Protein AF-A0A7Y3FE51-F1 (afdb_monomer_lite)

Foldseek 3Di:
DDDDDPVPFPQAQDDVVLLVLLVVVQQLQQVLVVHGCVPDPVNQLVVLLSVCNVVRGDDLLNVLSSVLSSQLSVQLVVLVLVVDHRYDVSVVSSVVSNVVSCVVQPVPDDDDDGSNCSDDPVSCVVCVVSRD

Secondary structure (DSSP, 8-state):
-----TT---B----HHHHHHHHHHHHHHHHHTTS-TTT-STTHHHHHHHHHHHTTB-SHHHHHHHHHHHHHHHHHHHTTGGGSPTTHHHHHHHHHHHHHHHHHTTTTS--S--GGGGS-HHHHHH-GGGT-

Radius of gyration: 15.37 Å; chains: 1; bounding box: 36×28×46 Å

Structure (mmCIF, N/CA/C/O backbone):
data_AF-A0A7Y3FE51-F1
#
_entry.id   AF-A0A7Y3FE51-F1
#
loop_
_atom_site.group_PDB
_atom_site.id
_atom_site.type_symbol
_atom_site.label_atom_id
_atom_site.label_alt_id
_atom_site.label_comp_id
_atom_site.label_asym_id
_atom_site.label_entity_id
_atom_site.label_seq_id
_atom_site.pdbx_PDB_ins_code
_atom_site.Cartn_x
_atom_site.Cartn_y
_atom_site.Cartn_z
_atom_site.occupancy
_atom_site.B_iso_or_equiv
_atom_site.auth_seq_id
_atom_site.auth_comp_id
_atom_site.auth_asym_id
_atom_site.auth_atom_id
_atom_site.pdbx_PDB_model_num
ATOM 1 N N . MET A 1 1 ? -17.823 11.534 31.475 1.00 31.39 1 MET A N 1
ATOM 2 C CA . MET A 1 1 ? -18.572 10.262 31.534 1.00 31.39 1 MET A CA 1
ATOM 3 C C . MET A 1 1 ? -18.597 9.702 30.120 1.00 31.39 1 MET A C 1
ATOM 5 O O . MET A 1 1 ? -19.222 10.304 29.262 1.00 31.39 1 MET A O 1
ATOM 9 N N . LEU A 1 2 ? -17.791 8.675 29.840 1.00 28.84 2 LEU A N 1
ATOM 10 C CA . LEU A 1 2 ? -17.672 8.093 28.498 1.00 28.84 2 LEU A CA 1
ATOM 11 C C . LEU A 1 2 ? -18.760 7.030 28.337 1.00 28.84 2 LEU A C 1
ATOM 13 O O . LEU A 1 2 ? -18.732 6.015 29.031 1.00 28.84 2 LEU A O 1
ATOM 17 N N . VAL A 1 3 ? -19.726 7.282 27.459 1.00 32.31 3 VAL A N 1
ATOM 18 C CA . VAL A 1 3 ? -20.748 6.301 27.083 1.00 32.31 3 VAL A CA 1
ATOM 19 C C . VAL A 1 3 ? -20.142 5.422 25.991 1.00 32.31 3 VAL A C 1
ATOM 21 O O . VAL A 1 3 ? -19.833 5.910 24.907 1.00 32.31 3 VAL A O 1
ATOM 24 N N . ARG A 1 4 ? -19.900 4.144 26.304 1.00 34.12 4 ARG A N 1
ATOM 25 C CA . ARG A 1 4 ? -19.475 3.139 25.322 1.00 34.12 4 ARG A C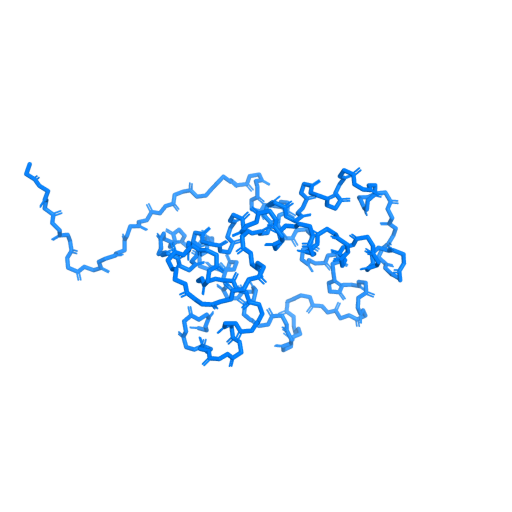A 1
ATOM 26 C C . ARG A 1 4 ? -20.691 2.693 24.514 1.00 34.12 4 ARG A C 1
ATOM 28 O O . ARG A 1 4 ? -21.637 2.153 25.080 1.00 34.12 4 ARG A O 1
ATOM 35 N N . ASP A 1 5 ? -20.638 2.923 23.210 1.00 40.69 5 ASP A N 1
ATOM 36 C CA . ASP A 1 5 ? -21.523 2.292 22.234 1.00 40.69 5 ASP A CA 1
ATOM 37 C C . ASP A 1 5 ? -21.186 0.784 22.154 1.00 40.69 5 ASP A C 1
ATOM 39 O O . ASP A 1 5 ? -20.006 0.438 22.036 1.00 40.69 5 ASP A O 1
ATOM 43 N N . PRO A 1 6 ? -22.171 -0.130 22.238 1.00 44.09 6 PRO A N 1
ATOM 44 C CA . PRO A 1 6 ? -21.947 -1.577 22.194 1.00 44.09 6 PRO A CA 1
ATOM 45 C C . PRO A 1 6 ? -21.470 -2.105 20.831 1.00 44.09 6 PRO A C 1
ATOM 47 O O . PRO A 1 6 ? -21.168 -3.292 20.722 1.00 44.09 6 PRO A O 1
ATOM 50 N N . THR A 1 7 ? -21.400 -1.269 19.791 1.00 49.88 7 THR A N 1
ATOM 51 C CA . THR A 1 7 ? -20.936 -1.691 18.463 1.00 49.88 7 THR A CA 1
ATOM 52 C C . THR A 1 7 ? -19.438 -1.516 18.224 1.00 49.88 7 THR A C 1
ATOM 54 O O . THR A 1 7 ? -18.949 -2.049 17.233 1.00 49.88 7 THR A O 1
ATOM 57 N N . ASP A 1 8 ? -18.699 -0.808 19.089 1.00 48.12 8 ASP A N 1
ATOM 58 C CA . ASP A 1 8 ? -17.249 -0.538 18.951 1.00 48.12 8 ASP A CA 1
ATOM 59 C C . ASP A 1 8 ? -16.831 0.008 17.559 1.00 48.12 8 ASP A C 1
ATOM 61 O O . ASP A 1 8 ? -15.661 -0.006 17.173 1.00 48.12 8 ASP A O 1
ATOM 65 N N . LYS A 1 9 ? -17.789 0.519 16.770 1.00 49.38 9 LYS A N 1
ATOM 66 C CA . LYS A 1 9 ? -17.545 1.105 15.449 1.00 49.38 9 LYS A CA 1
ATOM 67 C C . LYS A 1 9 ? -17.310 2.596 15.612 1.00 49.38 9 LYS A C 1
ATOM 69 O O . LYS A 1 9 ? -18.183 3.414 15.335 1.00 49.38 9 LYS A O 1
ATOM 74 N N . LEU A 1 10 ? -16.108 2.958 16.049 1.00 54.34 10 LEU A N 1
ATOM 75 C CA . LEU A 1 10 ? -15.618 4.313 15.825 1.00 54.34 10 LEU A CA 1
ATOM 76 C C . LEU A 1 10 ? -15.542 4.524 14.310 1.00 54.34 10 LEU A C 1
ATOM 78 O O . LEU A 1 10 ? -14.694 3.937 13.638 1.00 54.34 10 LEU A O 1
ATOM 82 N N . THR A 1 11 ? -16.460 5.319 13.766 1.00 57.28 11 THR A N 1
ATOM 83 C CA . THR A 1 11 ? -16.366 5.755 12.374 1.00 57.28 11 THR A CA 1
ATOM 84 C C . THR A 1 11 ? -15.290 6.833 12.300 1.00 57.28 11 THR A C 1
ATOM 86 O O . THR A 1 11 ? -15.443 7.905 12.885 1.00 57.28 11 THR A O 1
ATOM 89 N N . VAL A 1 12 ? -14.187 6.543 11.616 1.00 74.19 12 VAL A N 1
ATOM 90 C CA . VAL A 1 12 ? -13.063 7.465 11.421 1.00 74.19 12 VAL A CA 1
ATOM 91 C C . VAL A 1 12 ? -13.115 8.001 9.998 1.00 74.19 12 VAL A C 1
ATOM 93 O O . VAL A 1 12 ? -13.246 7.244 9.038 1.00 74.19 12 VAL A O 1
ATOM 96 N N . GLN A 1 13 ? -12.995 9.319 9.855 1.00 76.44 13 GLN A N 1
ATOM 97 C CA . GLN A 1 13 ? -12.789 9.938 8.550 1.00 76.44 13 GLN A CA 1
ATOM 98 C C . GLN A 1 13 ? -11.295 9.949 8.233 1.00 76.44 13 GLN A C 1
ATOM 100 O O . GLN A 1 13 ? -10.533 10.753 8.769 1.00 76.44 13 GLN A O 1
ATOM 105 N N . TYR A 1 14 ? -10.880 9.041 7.358 1.00 85.19 14 TYR A N 1
ATOM 106 C CA . TYR A 1 14 ? -9.545 9.068 6.776 1.00 85.19 14 TYR A CA 1
ATOM 107 C C . TYR A 1 14 ? -9.444 10.202 5.754 1.00 85.19 14 TYR A C 1
ATOM 109 O O . TYR A 1 14 ? -10.399 10.487 5.031 1.00 85.19 14 TYR A O 1
ATOM 117 N N . ASN A 1 15 ? -8.279 10.847 5.676 1.00 89.81 15 ASN A N 1
ATOM 118 C CA . ASN A 1 15 ? -8.049 11.923 4.717 1.00 89.81 15 ASN A CA 1
ATOM 119 C C . ASN A 1 15 ? -8.171 11.382 3.273 1.00 89.81 15 ASN A C 1
ATOM 121 O O . ASN A 1 15 ? -7.363 10.530 2.884 1.00 89.81 15 ASN A O 1
ATOM 125 N N . PRO A 1 16 ? -9.111 11.888 2.449 1.00 88.56 16 PRO A N 1
ATOM 126 C CA . PRO A 1 16 ? -9.338 11.370 1.099 1.00 88.56 16 PRO A CA 1
ATOM 127 C C . PRO A 1 16 ? -8.119 11.466 0.175 1.00 88.56 16 PRO A C 1
ATOM 129 O O . PRO A 1 16 ? -7.906 10.584 -0.654 1.00 88.56 16 PRO A O 1
ATOM 132 N N . ALA A 1 17 ? -7.287 12.500 0.333 1.00 92.50 17 ALA A N 1
ATOM 133 C CA . ALA A 1 17 ? -6.068 12.643 -0.459 1.00 92.50 17 ALA A CA 1
ATOM 134 C C . ALA A 1 17 ? -5.055 11.541 -0.117 1.00 92.50 17 ALA A C 1
ATOM 136 O O . ALA A 1 17 ? -4.459 10.949 -1.013 1.00 92.50 17 ALA A O 1
ATOM 137 N N . GLN A 1 18 ? -4.905 11.207 1.169 1.00 94.00 18 GLN A N 1
ATOM 138 C CA . GLN A 1 18 ? -4.020 10.124 1.608 1.00 94.00 18 GLN A CA 1
ATOM 139 C C . GLN A 1 18 ? -4.547 8.752 1.171 1.00 94.00 18 GLN A C 1
ATOM 141 O O . GLN A 1 18 ? -3.761 7.917 0.735 1.00 94.00 18 GLN A O 1
ATOM 146 N N . LEU A 1 19 ? -5.867 8.541 1.193 1.00 93.69 19 LEU A N 1
ATOM 147 C CA . LEU A 1 19 ? -6.482 7.328 0.644 1.00 93.69 19 LEU A CA 1
ATOM 148 C C . LEU A 1 19 ? -6.203 7.162 -0.856 1.00 93.69 19 LEU A C 1
ATOM 150 O O . LEU A 1 19 ? -5.884 6.060 -1.299 1.00 93.69 19 LEU A O 1
ATOM 154 N N . GLY A 1 20 ? -6.279 8.249 -1.630 1.00 94.81 20 GLY A N 1
ATOM 155 C CA . GLY A 1 20 ? -5.931 8.235 -3.052 1.00 94.81 20 GLY A CA 1
ATOM 156 C C . GLY A 1 20 ? -4.465 7.868 -3.300 1.00 94.81 20 GLY A C 1
ATOM 157 O O . GLY A 1 20 ? -4.173 7.083 -4.201 1.00 94.81 20 GLY A O 1
ATOM 158 N N . LEU A 1 21 ? -3.550 8.379 -2.469 1.00 96.19 21 LEU A N 1
ATOM 159 C CA . LEU A 1 21 ? -2.125 8.044 -2.544 1.00 96.19 21 LEU A CA 1
ATOM 160 C C . LEU A 1 21 ? -1.856 6.567 -2.230 1.00 96.19 21 LEU A C 1
ATOM 162 O O . LEU A 1 21 ? -1.128 5.916 -2.976 1.00 96.19 21 LEU A O 1
ATOM 166 N N . ILE A 1 22 ? -2.474 6.032 -1.172 1.00 95.62 22 ILE A N 1
ATOM 167 C CA . ILE A 1 22 ? -2.361 4.613 -0.802 1.00 95.62 22 ILE A CA 1
ATOM 168 C C . ILE A 1 22 ? -2.871 3.727 -1.944 1.00 95.62 22 ILE A C 1
ATOM 170 O O . ILE A 1 22 ? -2.167 2.825 -2.392 1.00 95.62 22 ILE A O 1
ATOM 174 N N . ALA A 1 23 ? -4.061 4.017 -2.478 1.00 95.81 23 ALA A N 1
ATOM 175 C CA . ALA A 1 23 ? -4.639 3.238 -3.571 1.00 95.81 23 ALA A CA 1
ATOM 176 C C . ALA A 1 23 ? -3.762 3.261 -4.838 1.00 95.81 23 ALA A C 1
ATOM 178 O O . ALA A 1 23 ? -3.550 2.223 -5.468 1.00 95.81 23 ALA A O 1
ATOM 179 N N . ALA A 1 24 ? -3.221 4.429 -5.204 1.00 95.50 24 ALA A N 1
ATOM 180 C CA . ALA A 1 24 ? -2.322 4.560 -6.348 1.00 95.50 24 ALA A CA 1
ATOM 181 C C . ALA A 1 24 ? -1.015 3.778 -6.148 1.00 95.50 24 ALA A C 1
ATOM 183 O O . ALA A 1 24 ? -0.545 3.122 -7.080 1.00 95.50 24 ALA A O 1
ATOM 184 N N . HIS A 1 25 ? -0.451 3.815 -4.938 1.00 96.00 25 HIS A N 1
ATOM 185 C CA . HIS A 1 25 ? 0.763 3.080 -4.583 1.00 96.00 25 HIS A CA 1
ATOM 186 C C . HIS A 1 25 ? 0.553 1.570 -4.637 1.00 96.00 25 HIS A C 1
ATOM 188 O O . HIS A 1 25 ? 1.279 0.895 -5.361 1.00 96.00 25 HIS A O 1
ATOM 194 N N . LEU A 1 26 ? -0.490 1.046 -3.990 1.00 95.19 26 LEU A N 1
ATOM 195 C CA . LEU A 1 26 ? -0.824 -0.384 -4.021 1.00 95.19 26 LEU A CA 1
ATOM 196 C C . LEU A 1 26 ? -1.074 -0.886 -5.449 1.00 95.19 26 LEU A C 1
ATOM 198 O O . LEU A 1 26 ? -0.581 -1.946 -5.838 1.00 95.19 26 LEU A O 1
ATOM 202 N N . ASN A 1 27 ? -1.765 -0.095 -6.275 1.00 95.56 27 ASN A N 1
ATOM 203 C CA . ASN A 1 27 ? -1.941 -0.423 -7.686 1.00 95.56 27 ASN A CA 1
ATOM 204 C C . ASN A 1 27 ? -0.606 -0.429 -8.450 1.00 95.56 27 ASN A C 1
ATOM 206 O O . ASN A 1 27 ? -0.370 -1.312 -9.272 1.00 95.56 27 ASN A O 1
ATOM 210 N N . LYS A 1 28 ? 0.296 0.518 -8.166 1.00 95.94 28 LYS A N 1
ATOM 211 C CA . LYS A 1 28 ? 1.638 0.556 -8.764 1.00 95.94 28 LYS A CA 1
ATOM 212 C C . LYS A 1 28 ? 2.476 -0.662 -8.362 1.00 95.94 28 LYS A C 1
ATOM 214 O O . LYS A 1 28 ? 3.170 -1.212 -9.216 1.00 95.94 28 LYS A O 1
ATOM 219 N N . VAL A 1 29 ? 2.384 -1.106 -7.105 1.00 95.06 29 VAL A N 1
ATOM 220 C CA . VAL A 1 29 ? 3.015 -2.342 -6.607 1.00 95.06 29 VAL A CA 1
ATOM 221 C C . VAL A 1 29 ? 2.489 -3.561 -7.347 1.00 95.06 29 VAL A C 1
ATOM 223 O O . VAL A 1 29 ? 3.294 -4.310 -7.897 1.00 95.06 29 VAL A O 1
ATOM 226 N N . ALA A 1 30 ? 1.169 -3.719 -7.453 1.00 95.44 30 ALA A N 1
ATOM 227 C CA . ALA A 1 30 ? 0.574 -4.829 -8.193 1.00 95.44 30 ALA A CA 1
ATOM 228 C C . ALA A 1 30 ? 1.034 -4.855 -9.659 1.00 95.44 30 ALA A C 1
ATOM 230 O O . ALA A 1 30 ? 1.543 -5.872 -10.127 1.00 95.44 30 ALA A O 1
ATOM 231 N N . LEU A 1 31 ? 0.972 -3.712 -10.354 1.00 96.38 31 LEU A N 1
ATOM 232 C CA . LEU A 1 31 ? 1.431 -3.602 -11.742 1.00 96.38 31 LEU A CA 1
ATOM 233 C C . LEU A 1 31 ? 2.913 -3.956 -11.894 1.00 96.38 31 LEU A C 1
ATOM 235 O O . LEU A 1 31 ? 3.299 -4.627 -12.848 1.00 96.38 31 LEU A O 1
ATOM 239 N N . ALA A 1 32 ? 3.755 -3.528 -10.953 1.00 94.94 32 ALA A N 1
ATOM 240 C CA . ALA A 1 32 ? 5.178 -3.839 -10.969 1.00 94.94 32 ALA A CA 1
ATOM 241 C C . ALA A 1 32 ? 5.468 -5.333 -10.740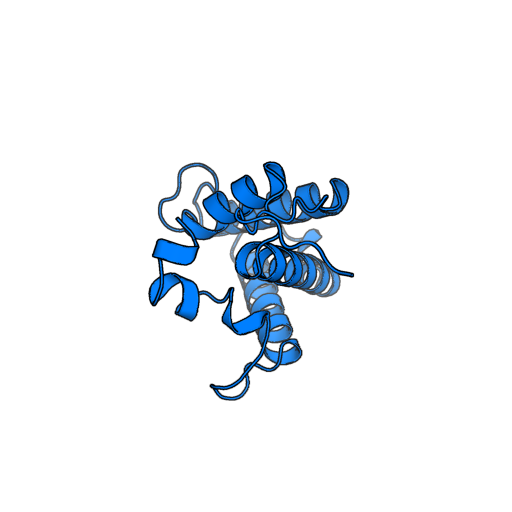 1.00 94.94 32 ALA A C 1
ATOM 243 O O . ALA A 1 32 ? 6.481 -5.830 -11.235 1.00 94.94 32 ALA A O 1
ATOM 244 N N . GLN A 1 33 ? 4.583 -6.041 -10.030 1.00 93.75 33 GLN A N 1
ATOM 245 C CA . GLN A 1 33 ? 4.611 -7.497 -9.851 1.00 93.75 33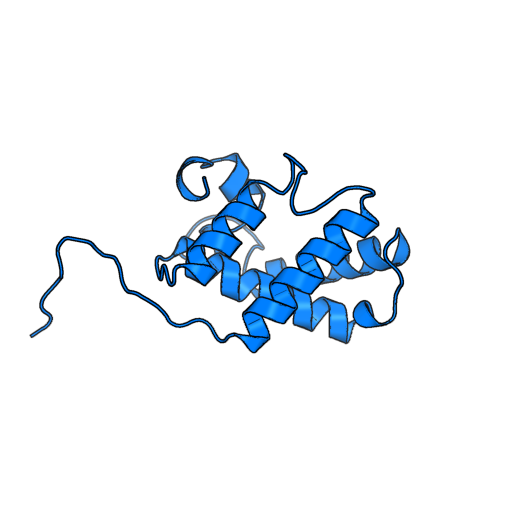 GLN A CA 1
ATOM 246 C C . GLN A 1 33 ? 3.969 -8.263 -11.024 1.00 93.75 33 GLN A C 1
ATOM 248 O O . GLN A 1 33 ? 3.984 -9.492 -11.026 1.00 93.75 33 GLN A O 1
ATOM 253 N N . GLY A 1 34 ? 3.447 -7.562 -12.038 1.00 94.06 34 GLY A N 1
ATOM 254 C CA . GLY A 1 34 ? 2.761 -8.171 -13.180 1.00 94.06 34 GLY A CA 1
ATOM 255 C C . GLY A 1 34 ? 1.329 -8.615 -12.873 1.00 94.06 34 GLY A C 1
ATOM 256 O O . GLY A 1 34 ? 0.813 -9.497 -13.553 1.00 94.06 34 GLY A O 1
ATOM 257 N N . ASP A 1 35 ? 0.699 -8.022 -11.859 1.00 94.62 35 ASP A N 1
ATOM 258 C CA . ASP A 1 35 ? -0.637 -8.372 -11.380 1.00 94.62 35 ASP A CA 1
ATOM 259 C C . ASP A 1 35 ? -1.554 -7.131 -11.314 1.00 94.62 35 ASP A C 1
ATOM 261 O O . ASP A 1 35 ? -1.176 -6.012 -11.669 1.00 94.62 35 ASP A O 1
ATOM 265 N N . SER A 1 36 ? -2.792 -7.323 -10.866 1.00 92.81 36 SER A N 1
ATOM 266 C CA . SER A 1 36 ? -3.805 -6.287 -10.683 1.00 92.81 36 SER A CA 1
ATOM 267 C C . SER A 1 36 ? -4.263 -6.251 -9.233 1.00 92.81 36 SER A C 1
ATOM 269 O O . SER A 1 36 ? -4.760 -7.242 -8.698 1.00 92.81 36 SER A O 1
ATOM 271 N N . PHE A 1 37 ? -4.183 -5.077 -8.605 1.00 93.44 37 PHE A N 1
ATOM 272 C CA . PHE A 1 37 ? -4.616 -4.898 -7.217 1.00 93.44 37 PHE A CA 1
ATOM 273 C C . PHE A 1 37 ? -6.090 -5.284 -7.005 1.00 93.44 37 PHE A C 1
ATOM 275 O O . PHE A 1 37 ? -6.471 -5.814 -5.959 1.00 93.44 37 PHE A O 1
ATOM 282 N N . LEU A 1 38 ? -6.934 -5.056 -8.014 1.00 89.94 38 LEU A N 1
ATOM 283 C CA . LEU A 1 38 ? -8.372 -5.304 -7.921 1.00 89.94 38 LEU A CA 1
ATOM 284 C C . LEU A 1 38 ? -8.734 -6.789 -7.998 1.00 89.94 38 LEU A C 1
ATOM 286 O O . LEU A 1 38 ? -9.716 -7.199 -7.384 1.00 89.94 38 LEU A O 1
ATOM 290 N N . THR A 1 39 ? -7.969 -7.585 -8.745 1.00 90.12 39 THR A N 1
ATOM 291 C CA . THR A 1 39 ? -8.340 -8.972 -9.080 1.00 90.12 39 THR A CA 1
ATOM 292 C C . THR A 1 39 ? -7.396 -10.015 -8.502 1.00 90.12 39 THR A C 1
ATOM 294 O O . THR A 1 39 ? -7.770 -11.181 -8.418 1.00 90.12 39 THR A O 1
ATOM 297 N N . SER A 1 40 ? -6.192 -9.622 -8.090 1.00 88.62 40 SER A N 1
ATOM 298 C CA . SER A 1 40 ? -5.215 -10.542 -7.526 1.00 88.62 40 SER A CA 1
ATOM 299 C C . SER A 1 40 ? -5.701 -11.140 -6.202 1.00 88.62 40 SER A C 1
ATOM 301 O O . SER A 1 40 ? -6.169 -10.395 -5.323 1.00 88.62 40 SER A O 1
ATOM 303 N N . PRO A 1 41 ? -5.549 -12.459 -6.001 1.00 85.06 41 PRO A N 1
ATOM 304 C CA . PRO A 1 41 ? -5.758 -13.070 -4.696 1.00 85.06 41 PRO A CA 1
ATOM 305 C C . PRO A 1 41 ? -4.672 -12.663 -3.688 1.00 85.06 41 PRO A C 1
ATOM 307 O O . PRO A 1 41 ? -4.959 -12.615 -2.495 1.00 85.06 41 PRO A O 1
ATOM 310 N N . TYR A 1 42 ? -3.459 -12.319 -4.141 1.00 83.56 42 TYR A N 1
ATOM 311 C CA . TYR A 1 42 ? -2.342 -11.959 -3.258 1.00 83.56 42 TYR A CA 1
ATOM 312 C C . TYR A 1 42 ? -2.551 -10.619 -2.547 1.00 83.56 42 TYR A C 1
ATOM 314 O O . TYR A 1 42 ? -2.125 -10.478 -1.410 1.00 83.56 42 TYR A O 1
ATOM 322 N N . PHE A 1 43 ? -3.267 -9.685 -3.180 1.00 87.25 43 PHE A N 1
ATOM 323 C CA . PHE A 1 43 ? -3.630 -8.379 -2.609 1.00 87.25 43 PHE A CA 1
ATOM 324 C C . PHE A 1 43 ? -4.998 -8.378 -1.901 1.00 87.25 43 PHE A C 1
ATOM 326 O O . PHE A 1 43 ? -5.588 -7.321 -1.671 1.00 87.25 43 PHE A O 1
ATOM 333 N N . GLY A 1 44 ? -5.571 -9.556 -1.627 1.00 87.62 44 GLY A N 1
ATOM 334 C CA . GLY A 1 44 ? -6.870 -9.687 -0.961 1.00 87.62 44 GLY A CA 1
ATOM 335 C C . GLY A 1 44 ? -6.965 -8.909 0.358 1.00 87.62 44 GLY A C 1
ATOM 336 O O . GLY A 1 44 ? -7.886 -8.095 0.491 1.00 87.62 44 GLY A O 1
ATOM 337 N N . PRO A 1 45 ? -6.016 -9.096 1.293 1.00 87.88 45 PRO A N 1
ATOM 338 C CA . PRO A 1 45 ? -6.011 -8.392 2.571 1.00 87.88 45 PRO A CA 1
ATOM 339 C C . PRO A 1 45 ? -5.892 -6.869 2.432 1.00 87.88 45 PRO A C 1
ATOM 341 O O . PRO A 1 45 ? -6.713 -6.138 2.981 1.00 87.88 45 PRO A O 1
ATOM 344 N N . GLU A 1 46 ? -4.933 -6.369 1.651 1.00 89.75 46 GLU A N 1
ATOM 345 C CA . GLU A 1 46 ? -4.731 -4.937 1.390 1.00 89.75 46 GLU A CA 1
ATOM 346 C C . GLU A 1 46 ? -6.002 -4.308 0.802 1.00 89.75 46 GLU A C 1
ATOM 348 O O . GLU A 1 46 ? -6.432 -3.221 1.198 1.00 89.75 46 GLU A O 1
ATOM 353 N N . ARG A 1 47 ? -6.652 -5.015 -0.130 1.00 92.12 47 ARG A N 1
ATOM 354 C CA . ARG A 1 47 ? -7.898 -4.577 -0.765 1.00 92.12 47 ARG A CA 1
ATOM 355 C C . ARG A 1 47 ? -9.061 -4.530 0.225 1.00 92.12 47 ARG A C 1
ATOM 357 O O . ARG A 1 47 ? -9.805 -3.548 0.236 1.00 92.12 47 ARG A O 1
ATOM 364 N N . ALA A 1 48 ? -9.215 -5.542 1.073 1.00 90.38 48 ALA A N 1
ATOM 365 C CA . ALA A 1 48 ? -10.238 -5.551 2.114 1.00 90.38 48 ALA A CA 1
ATOM 366 C C . ALA A 1 48 ? -10.027 -4.407 3.122 1.00 90.38 48 ALA A C 1
ATOM 368 O O . ALA A 1 48 ? -10.971 -3.686 3.458 1.00 90.38 48 ALA A O 1
ATOM 369 N N . MET A 1 49 ? -8.782 -4.149 3.524 1.00 90.62 49 MET A N 1
ATOM 370 C CA . MET A 1 49 ? -8.435 -3.025 4.394 1.00 90.62 49 MET A CA 1
ATOM 371 C C . MET A 1 49 ? -8.692 -1.664 3.731 1.00 90.62 49 MET A C 1
ATOM 373 O O . MET A 1 49 ? -9.235 -0.760 4.373 1.00 90.62 49 MET A O 1
ATOM 377 N N . MET A 1 50 ? -8.419 -1.532 2.428 1.00 92.50 50 MET A N 1
ATOM 378 C CA . MET A 1 50 ? -8.777 -0.343 1.649 1.00 92.50 50 MET A CA 1
ATOM 379 C C . MET A 1 50 ? -10.290 -0.092 1.659 1.00 92.50 50 MET A C 1
ATOM 381 O O . MET A 1 50 ? -10.730 1.029 1.927 1.00 92.50 50 MET A O 1
ATOM 385 N N . PHE A 1 51 ? -11.109 -1.127 1.450 1.00 91.69 51 PHE A N 1
ATOM 386 C CA . PHE A 1 51 ? -12.567 -0.998 1.526 1.00 91.69 51 PHE A CA 1
ATOM 387 C C . PHE A 1 51 ? -13.060 -0.630 2.927 1.00 91.69 51 PHE A C 1
ATOM 389 O O . PHE A 1 51 ? -13.988 0.169 3.060 1.00 91.69 51 PHE A O 1
ATOM 396 N N . ARG A 1 52 ? -12.429 -1.154 3.982 1.00 90.12 52 ARG A N 1
ATOM 397 C CA . ARG A 1 52 ? -12.752 -0.783 5.368 1.00 90.12 52 ARG A CA 1
ATOM 398 C C . ARG A 1 52 ? -12.475 0.692 5.643 1.00 90.12 52 ARG A C 1
ATOM 400 O O . ARG A 1 52 ? -13.327 1.338 6.252 1.00 90.12 52 ARG A O 1
ATOM 407 N N . MET A 1 53 ? -11.355 1.232 5.156 1.00 91.25 53 MET A N 1
ATOM 408 C CA . MET A 1 53 ? -11.057 2.667 5.253 1.00 91.25 53 MET A CA 1
ATOM 409 C C . MET A 1 53 ? -12.076 3.520 4.490 1.00 91.25 53 MET A C 1
ATOM 411 O O . MET A 1 53 ? -12.559 4.514 5.027 1.00 91.25 53 MET A O 1
ATOM 415 N N . LEU A 1 54 ? -12.456 3.114 3.272 1.00 90.38 54 LEU A N 1
ATOM 416 C CA . LEU A 1 54 ? -13.479 3.808 2.475 1.00 90.38 54 LEU A CA 1
ATOM 417 C C . LEU A 1 54 ? -14.864 3.778 3.140 1.00 90.38 54 LEU A C 1
ATOM 419 O O . LEU A 1 54 ? -15.619 4.739 3.038 1.00 90.38 54 LEU A O 1
ATOM 423 N N . ALA A 1 55 ? -15.179 2.702 3.863 1.00 88.69 55 ALA A N 1
ATOM 424 C CA . ALA A 1 55 ? -16.383 2.582 4.681 1.00 88.69 55 ALA A CA 1
ATOM 425 C C . ALA A 1 55 ? -16.276 3.298 6.046 1.00 88.69 55 ALA A C 1
ATOM 427 O O . ALA A 1 55 ? -17.202 3.213 6.852 1.00 88.69 55 ALA A O 1
ATOM 428 N N . GLY A 1 56 ? -15.153 3.967 6.331 1.00 84.19 56 GLY A N 1
ATOM 429 C CA . GLY A 1 56 ? -14.921 4.724 7.559 1.00 84.19 56 GLY A CA 1
ATOM 430 C C . GLY A 1 56 ? -14.684 3.872 8.807 1.00 84.19 56 GLY A C 1
ATOM 431 O O . GLY A 1 56 ? -14.879 4.365 9.913 1.00 84.19 56 GLY A O 1
ATOM 432 N N . ARG A 1 57 ? -14.291 2.596 8.690 1.00 84.69 57 ARG A N 1
ATOM 433 C CA . ARG A 1 57 ? -14.031 1.755 9.872 1.00 84.69 57 ARG A CA 1
ATOM 434 C C . ARG A 1 57 ? -12.761 2.205 10.592 1.00 84.69 57 ARG A C 1
ATOM 436 O O . ARG A 1 57 ? -11.691 2.176 10.004 1.00 84.69 57 ARG A O 1
ATOM 443 N N . GLY A 1 58 ? -12.872 2.559 11.869 1.00 76.38 58 GLY A N 1
ATOM 444 C CA . GLY A 1 58 ? -11.763 3.052 12.689 1.00 76.38 58 GLY A CA 1
ATOM 445 C C . GLY A 1 58 ? -11.179 2.051 13.679 1.00 76.38 58 GLY A C 1
ATOM 446 O O . GLY A 1 58 ? -10.605 2.466 14.684 1.00 76.38 58 GLY A O 1
ATOM 447 N N . ASP A 1 59 ? -11.347 0.746 13.461 1.00 80.81 59 ASP A N 1
ATOM 448 C CA . ASP A 1 59 ? -10.734 -0.238 14.348 1.00 80.81 59 ASP A CA 1
ATOM 449 C C . ASP A 1 59 ? -9.200 -0.217 14.238 1.00 80.81 59 ASP A C 1
ATOM 451 O O . ASP A 1 59 ? -8.597 0.257 13.272 1.00 80.81 59 ASP A O 1
ATOM 455 N N . GLN A 1 60 ? -8.566 -0.785 15.253 1.00 76.06 60 GLN A N 1
ATOM 456 C CA . GLN A 1 60 ? -7.119 -0.793 15.428 1.00 76.06 60 GLN A CA 1
ATOM 457 C C . GLN A 1 60 ? -6.323 -1.411 14.261 1.00 76.06 60 GLN A C 1
ATOM 459 O O . GLN A 1 60 ? -5.172 -1.028 14.072 1.00 76.06 60 GLN A O 1
ATOM 464 N N . HIS A 1 61 ? -6.898 -2.344 13.492 1.00 81.19 61 HIS A N 1
ATOM 465 C CA . HIS A 1 61 ? -6.234 -2.933 12.326 1.00 81.19 61 HIS A CA 1
ATOM 466 C C . HIS A 1 61 ? -6.334 -1.986 11.132 1.00 81.19 61 HIS A C 1
ATOM 468 O O . HIS A 1 61 ? -5.341 -1.758 10.445 1.00 81.19 61 HIS A O 1
ATOM 474 N N . THR A 1 62 ? -7.506 -1.375 10.926 1.00 84.44 62 THR A N 1
ATOM 475 C CA . THR A 1 62 ? -7.729 -0.409 9.836 1.00 84.44 62 THR A CA 1
ATOM 476 C C . THR A 1 62 ? -6.877 0.844 10.017 1.00 84.44 62 THR A C 1
ATOM 478 O O . THR A 1 62 ? -6.237 1.307 9.075 1.00 84.44 62 THR A O 1
ATOM 481 N N . ALA A 1 63 ? -6.770 1.347 11.249 1.00 82.62 63 ALA A N 1
ATOM 482 C CA . ALA A 1 63 ? -5.858 2.439 11.576 1.00 82.62 63 ALA A CA 1
ATOM 483 C C . ALA A 1 63 ? -4.381 2.057 11.368 1.00 82.62 63 ALA A C 1
ATOM 485 O O . ALA A 1 63 ? -3.616 2.847 10.816 1.00 82.62 63 ALA A O 1
ATOM 486 N N . ALA A 1 64 ? -3.972 0.850 11.775 1.00 82.69 64 ALA A N 1
ATOM 487 C CA . ALA A 1 64 ? -2.599 0.386 11.585 1.00 82.69 64 ALA A CA 1
ATOM 488 C C . ALA A 1 64 ? -2.225 0.258 10.101 1.00 82.69 64 ALA A C 1
ATOM 490 O O . ALA A 1 64 ? -1.157 0.732 9.719 1.00 82.69 64 ALA A O 1
ATOM 491 N N . PHE A 1 65 ? -3.119 -0.297 9.273 1.00 88.81 65 PHE A N 1
ATOM 492 C CA . PHE A 1 65 ? -2.958 -0.345 7.817 1.00 88.81 65 PHE A CA 1
ATOM 493 C C . PHE A 1 65 ? -2.740 1.048 7.238 1.00 88.81 65 PHE A C 1
ATOM 495 O O . PHE A 1 65 ? -1.720 1.301 6.609 1.00 88.81 65 PHE A O 1
ATOM 502 N N . PHE A 1 66 ? -3.652 1.978 7.529 1.00 89.94 66 PHE A N 1
ATOM 503 C CA . PHE A 1 66 ? -3.566 3.352 7.044 1.00 89.94 66 PHE A CA 1
ATOM 504 C C . PHE A 1 66 ? -2.206 3.999 7.344 1.00 89.94 66 PHE A C 1
ATOM 506 O O . PHE A 1 66 ? -1.572 4.570 6.457 1.00 89.94 66 PHE A O 1
ATOM 513 N N . HIS A 1 67 ? -1.751 3.900 8.597 1.00 87.06 67 HIS A N 1
ATOM 514 C CA . HIS A 1 67 ? -0.481 4.482 9.022 1.00 87.06 67 HIS A CA 1
ATOM 515 C C . HIS A 1 67 ? 0.735 3.787 8.401 1.00 87.06 67 HIS A C 1
ATOM 517 O O . HIS A 1 67 ? 1.737 4.453 8.143 1.00 87.06 67 HIS A O 1
ATOM 523 N N . HIS A 1 68 ? 0.661 2.476 8.166 1.00 90.19 68 HIS A N 1
ATOM 524 C CA . HIS A 1 68 ? 1.718 1.732 7.492 1.00 90.19 68 HIS A CA 1
ATOM 525 C C . HIS A 1 68 ? 1.834 2.145 6.025 1.00 90.19 68 HIS A C 1
ATOM 527 O O . HIS A 1 68 ? 2.893 2.608 5.605 1.00 90.19 68 HIS A O 1
ATOM 533 N N . GLU A 1 69 ? 0.732 2.079 5.280 1.00 93.00 69 GLU A N 1
ATOM 534 C CA . GLU A 1 69 ? 0.731 2.366 3.847 1.00 93.00 69 GLU A CA 1
ATOM 535 C C . GLU A 1 69 ? 1.129 3.811 3.551 1.00 93.00 69 GLU A C 1
ATOM 537 O O . GLU A 1 69 ? 1.932 4.062 2.656 1.00 93.00 69 GLU A O 1
ATOM 542 N N . ILE A 1 70 ? 0.647 4.791 4.328 1.00 93.69 70 ILE A N 1
ATOM 543 C CA . ILE A 1 70 ? 1.041 6.185 4.087 1.00 93.69 70 ILE A CA 1
ATOM 544 C C . ILE A 1 70 ? 2.526 6.426 4.389 1.00 93.69 70 ILE A C 1
ATOM 546 O O . ILE A 1 70 ? 3.176 7.205 3.691 1.00 93.69 70 ILE A O 1
ATOM 550 N N . ALA A 1 71 ? 3.083 5.751 5.399 1.00 91.31 71 ALA A N 1
ATOM 551 C CA . ALA A 1 71 ? 4.509 5.829 5.694 1.00 91.31 71 ALA A CA 1
ATOM 552 C C . ALA A 1 71 ? 5.339 5.203 4.563 1.00 91.31 71 ALA A C 1
ATOM 554 O O . ALA A 1 71 ? 6.357 5.775 4.173 1.00 91.31 71 ALA A O 1
ATOM 555 N N . GLU A 1 72 ? 4.879 4.088 3.989 1.00 92.88 72 GLU A N 1
ATOM 556 C CA . GLU A 1 72 ? 5.530 3.445 2.846 1.00 92.88 72 GLU A CA 1
ATOM 557 C C . GLU A 1 72 ? 5.460 4.299 1.580 1.00 92.88 72 GLU A C 1
ATOM 559 O O . GLU A 1 72 ? 6.471 4.446 0.891 1.00 92.88 72 GLU A O 1
ATOM 564 N N . VAL A 1 73 ? 4.321 4.941 1.306 1.00 95.75 73 VAL A N 1
ATOM 565 C CA . VAL A 1 73 ? 4.178 5.910 0.208 1.00 95.75 73 VAL A CA 1
ATOM 566 C C . VAL A 1 73 ? 5.207 7.033 0.340 1.00 95.75 73 VAL A C 1
ATOM 568 O O . VAL A 1 73 ? 5.920 7.349 -0.617 1.00 95.75 73 VAL A O 1
ATOM 571 N N . ILE A 1 74 ? 5.305 7.640 1.527 1.00 95.06 74 ILE A N 1
ATOM 572 C CA . ILE A 1 74 ? 6.242 8.739 1.794 1.00 95.06 74 ILE A CA 1
ATOM 573 C C . ILE A 1 74 ? 7.688 8.258 1.635 1.00 95.06 74 ILE A C 1
ATOM 575 O O . ILE A 1 74 ? 8.479 8.908 0.952 1.00 95.06 74 ILE A O 1
ATOM 579 N N . ALA A 1 75 ? 8.036 7.110 2.219 1.00 94.94 75 ALA A N 1
ATOM 580 C CA . ALA A 1 75 ? 9.379 6.546 2.127 1.00 94.94 75 ALA A CA 1
ATOM 581 C C . ALA A 1 75 ? 9.757 6.203 0.676 1.00 94.94 75 ALA A C 1
ATOM 583 O O . ALA A 1 75 ? 10.821 6.602 0.206 1.00 94.94 75 ALA A O 1
ATOM 584 N N . THR A 1 76 ? 8.857 5.557 -0.068 1.00 96.25 76 THR A N 1
ATOM 585 C CA . THR A 1 76 ? 9.051 5.232 -1.489 1.00 96.25 76 THR A CA 1
ATOM 586 C C . THR A 1 76 ? 9.268 6.498 -2.317 1.00 96.25 76 THR A C 1
ATOM 588 O O . THR A 1 76 ? 10.147 6.529 -3.177 1.00 96.25 76 THR A O 1
ATOM 591 N N . THR A 1 77 ? 8.516 7.565 -2.032 1.00 93.69 77 THR A N 1
ATOM 592 C CA . THR A 1 77 ? 8.650 8.866 -2.708 1.00 93.69 77 THR A CA 1
ATOM 593 C C . THR A 1 77 ? 9.993 9.527 -2.394 1.00 93.69 77 THR A C 1
ATOM 595 O O . THR A 1 77 ? 10.687 9.976 -3.302 1.00 93.69 77 THR A O 1
ATOM 598 N N . ASN A 1 78 ? 10.419 9.526 -1.128 1.00 94.94 78 ASN A N 1
ATOM 599 C CA . ASN A 1 78 ? 11.711 10.084 -0.711 1.00 94.94 78 ASN A CA 1
ATOM 600 C C . ASN A 1 78 ? 12.908 9.351 -1.337 1.00 94.94 78 ASN A C 1
ATOM 602 O O . ASN A 1 78 ? 13.946 9.961 -1.584 1.00 94.94 78 ASN A O 1
ATOM 606 N N . LEU A 1 79 ? 12.754 8.059 -1.632 1.00 93.44 79 LEU A N 1
ATOM 607 C CA . LEU A 1 79 ? 13.740 7.255 -2.355 1.00 93.44 79 LEU A CA 1
ATOM 608 C C . LEU A 1 79 ? 13.650 7.412 -3.890 1.00 93.44 79 LEU A C 1
ATOM 610 O O . LEU A 1 79 ? 14.376 6.737 -4.618 1.00 93.44 79 LEU A O 1
ATOM 614 N N . GLY A 1 80 ? 12.772 8.283 -4.401 1.00 91.94 80 GLY A N 1
ATOM 615 C CA . GLY A 1 80 ? 12.585 8.545 -5.833 1.00 91.94 80 GLY A CA 1
ATOM 616 C C . GLY A 1 80 ? 11.761 7.492 -6.582 1.00 91.94 80 GLY A C 1
ATOM 617 O O . GLY A 1 80 ? 11.799 7.443 -7.812 1.00 91.94 80 GLY A O 1
ATOM 618 N N . GLY A 1 81 ? 11.031 6.629 -5.868 1.00 89.56 81 GLY A N 1
ATOM 619 C CA . GLY A 1 81 ? 10.227 5.551 -6.450 1.00 89.56 81 GLY A CA 1
ATOM 620 C C . GLY A 1 81 ? 8.983 6.030 -7.206 1.00 89.56 81 GLY A C 1
ATOM 621 O O . GLY A 1 81 ? 8.466 5.322 -8.072 1.00 89.56 81 GLY A O 1
ATOM 622 N N . ASP A 1 82 ? 8.516 7.249 -6.950 1.00 89.31 82 ASP A N 1
ATOM 623 C CA . ASP A 1 82 ? 7.443 7.908 -7.701 1.00 89.31 82 ASP A CA 1
ATOM 624 C C . ASP A 1 82 ? 7.821 8.107 -9.181 1.00 89.31 82 ASP A C 1
ATOM 626 O O . ASP A 1 82 ? 7.006 7.829 -10.063 1.00 89.31 82 ASP A O 1
ATOM 630 N N . ARG A 1 83 ? 9.083 8.463 -9.450 1.00 91.38 83 ARG A N 1
ATOM 631 C CA . ARG A 1 83 ? 9.650 8.695 -10.793 1.00 91.38 83 ARG A CA 1
ATOM 632 C C . ARG A 1 83 ? 9.912 7.418 -11.587 1.00 91.38 83 ARG A C 1
ATOM 634 O O . ARG A 1 83 ? 10.140 7.479 -12.794 1.00 91.38 83 ARG A O 1
ATOM 641 N N . LEU A 1 84 ? 9.916 6.265 -10.924 1.00 92.25 84 LEU A N 1
ATOM 642 C CA . LEU A 1 84 ? 10.170 4.981 -11.568 1.00 92.25 84 LEU A CA 1
ATOM 643 C C . LEU A 1 84 ? 8.896 4.445 -12.225 1.00 92.25 84 LEU A C 1
ATOM 645 O O . LEU A 1 84 ? 7.811 4.505 -11.647 1.00 92.25 84 LEU A O 1
ATOM 649 N N . SER A 1 85 ? 9.030 3.870 -13.420 1.00 93.69 85 SER A N 1
ATOM 650 C CA . SER A 1 85 ? 7.951 3.066 -14.007 1.00 93.69 85 SER A CA 1
ATOM 651 C C . SER A 1 85 ? 7.726 1.788 -13.182 1.00 93.69 85 SER A C 1
ATOM 653 O O . SER A 1 85 ? 8.679 1.300 -12.562 1.00 93.69 85 SER A O 1
ATOM 655 N N . PRO A 1 86 ? 6.503 1.223 -13.166 1.00 94.06 86 PRO A N 1
ATOM 656 C CA . PRO A 1 86 ? 6.259 -0.079 -12.552 1.00 94.06 86 PRO A CA 1
ATOM 657 C C . PRO A 1 86 ? 7.210 -1.137 -13.129 1.00 94.06 86 PRO A C 1
ATOM 659 O O . PRO A 1 86 ? 7.348 -1.261 -14.345 1.00 94.06 86 PRO A O 1
ATOM 662 N N . GLY A 1 87 ? 7.895 -1.874 -12.257 1.00 92.44 87 GLY A N 1
ATOM 663 C CA . GLY A 1 87 ? 8.846 -2.915 -12.636 1.00 92.44 87 GLY A CA 1
ATOM 664 C C . GLY A 1 87 ? 9.929 -3.124 -11.581 1.00 92.44 87 GLY A C 1
ATOM 665 O O . GLY A 1 87 ? 9.832 -2.631 -10.458 1.00 92.44 87 GLY A O 1
ATOM 666 N N . ARG A 1 88 ? 10.997 -3.839 -11.947 1.00 95.62 88 ARG A N 1
ATOM 667 C CA . ARG A 1 88 ? 12.035 -4.288 -11.001 1.00 95.62 88 ARG A CA 1
ATOM 668 C C . ARG A 1 88 ? 12.676 -3.160 -10.187 1.00 95.62 88 ARG A C 1
ATOM 670 O O . ARG A 1 88 ? 12.866 -3.330 -8.989 1.00 95.62 88 ARG A O 1
ATOM 677 N N . ALA A 1 89 ? 13.003 -2.032 -10.818 1.00 94.56 89 ALA A N 1
ATOM 678 C CA . ALA A 1 89 ? 13.617 -0.900 -10.120 1.00 94.56 89 ALA A CA 1
ATOM 679 C C . ALA A 1 89 ? 12.666 -0.309 -9.067 1.00 94.56 89 ALA A C 1
ATOM 681 O O . ALA A 1 89 ? 13.070 -0.080 -7.932 1.00 94.56 89 ALA A O 1
ATOM 682 N N . PHE A 1 90 ? 11.385 -0.144 -9.415 1.00 96.81 90 PHE A N 1
ATOM 683 C CA . PHE A 1 90 ? 10.367 0.300 -8.467 1.00 96.81 90 PHE A CA 1
ATOM 684 C C . PHE A 1 90 ? 10.193 -0.691 -7.309 1.00 96.81 90 PHE A C 1
ATOM 686 O O . PHE A 1 90 ? 10.161 -0.263 -6.162 1.00 96.81 90 PHE A O 1
ATOM 693 N N . LEU A 1 91 ? 10.153 -2.002 -7.583 1.00 93.88 91 LEU A N 1
ATOM 694 C CA . LEU A 1 91 ? 10.040 -3.024 -6.534 1.00 93.88 91 LEU A CA 1
ATOM 695 C C . LEU A 1 91 ? 11.227 -3.015 -5.567 1.00 93.88 91 LEU A C 1
ATOM 697 O O . LEU A 1 91 ? 11.042 -3.246 -4.380 1.00 93.88 91 LEU A O 1
ATOM 701 N N . GLN A 1 92 ? 12.440 -2.729 -6.044 1.00 94.25 92 GLN A N 1
ATOM 702 C CA . GLN A 1 92 ? 13.606 -2.590 -5.166 1.00 94.25 92 GLN A CA 1
ATOM 703 C C . GLN A 1 92 ? 13.468 -1.378 -4.239 1.00 94.25 92 GLN A C 1
ATOM 705 O O . GLN A 1 92 ? 13.722 -1.491 -3.041 1.00 94.25 92 GLN A O 1
ATOM 710 N N . THR A 1 93 ? 13.024 -0.239 -4.775 1.00 93.81 93 THR A N 1
ATOM 711 C CA . THR A 1 93 ? 12.760 0.962 -3.975 1.00 93.81 93 THR A CA 1
ATOM 712 C C . THR A 1 93 ? 11.627 0.743 -2.973 1.00 93.81 93 THR A C 1
ATOM 714 O O . THR A 1 93 ? 11.767 1.122 -1.813 1.00 93.81 93 THR A O 1
ATOM 717 N N . GLN A 1 94 ? 10.532 0.105 -3.393 1.00 94.50 94 GLN A N 1
ATOM 718 C CA . GLN A 1 94 ? 9.404 -0.202 -2.517 1.00 94.50 94 GLN A CA 1
ATOM 719 C C . GLN A 1 94 ? 9.802 -1.194 -1.419 1.00 94.50 94 GLN A C 1
ATOM 721 O O . GLN A 1 94 ? 9.479 -0.959 -0.261 1.00 94.50 94 GLN A O 1
ATOM 726 N N . ALA A 1 95 ? 10.574 -2.237 -1.735 1.00 90.81 95 ALA A N 1
ATOM 727 C CA . ALA A 1 95 ? 11.068 -3.173 -0.729 1.00 90.81 95 ALA A CA 1
ATOM 728 C C . ALA A 1 95 ? 11.950 -2.467 0.312 1.00 90.81 95 ALA A C 1
ATOM 730 O O . ALA A 1 95 ? 11.790 -2.689 1.511 1.00 90.81 95 ALA A O 1
ATOM 731 N N . GLN A 1 96 ? 12.846 -1.576 -0.124 1.00 92.00 96 GLN A N 1
ATOM 732 C CA . GLN A 1 96 ? 13.663 -0.778 0.792 1.00 92.00 96 GLN A CA 1
ATOM 733 C C . GLN A 1 96 ? 12.794 0.113 1.694 1.00 92.00 96 GLN A C 1
ATOM 735 O O . GLN A 1 96 ? 12.971 0.103 2.912 1.00 92.00 96 GLN A O 1
ATOM 740 N N . ALA A 1 97 ? 11.824 0.828 1.113 1.00 92.19 97 ALA A N 1
ATOM 741 C CA . ALA A 1 97 ? 10.876 1.655 1.855 1.00 92.19 97 ALA A CA 1
ATOM 742 C C . ALA A 1 97 ? 10.089 0.836 2.888 1.00 92.19 97 ALA A C 1
ATOM 744 O O . ALA A 1 97 ? 10.008 1.232 4.049 1.00 92.19 97 ALA A O 1
ATOM 745 N N . HIS A 1 98 ? 9.575 -0.327 2.491 1.00 90.19 98 HIS A N 1
ATOM 746 C CA . HIS A 1 98 ? 8.843 -1.247 3.355 1.00 90.19 98 HIS A CA 1
ATOM 747 C C . HIS A 1 98 ? 9.679 -1.663 4.575 1.00 90.19 98 HIS A C 1
ATOM 749 O O . HIS A 1 98 ? 9.229 -1.553 5.717 1.00 90.19 98 HIS A O 1
ATOM 755 N N . TYR A 1 99 ? 10.940 -2.059 4.365 1.00 85.12 99 TYR A N 1
ATOM 756 C CA . TYR A 1 99 ? 11.840 -2.411 5.466 1.00 85.12 99 TYR A CA 1
ATOM 757 C C . TYR A 1 99 ? 12.169 -1.229 6.381 1.00 85.12 99 TYR A C 1
ATOM 759 O O . TYR A 1 99 ? 12.256 -1.407 7.599 1.00 85.12 99 TYR A O 1
ATOM 767 N N . ASP A 1 100 ? 12.346 -0.028 5.831 1.00 86.19 100 ASP A N 1
ATOM 768 C CA . ASP A 1 100 ? 12.624 1.169 6.627 1.00 86.19 100 ASP A CA 1
ATOM 769 C C . ASP A 1 100 ? 11.414 1.583 7.472 1.00 86.19 100 ASP A C 1
ATOM 771 O O . ASP A 1 100 ? 11.577 1.917 8.648 1.00 86.19 100 ASP A O 1
ATOM 775 N N . VAL A 1 101 ? 10.202 1.475 6.920 1.00 87.44 101 VAL A N 1
ATOM 776 C CA . VAL A 1 101 ? 8.940 1.687 7.643 1.00 87.44 101 VAL A CA 1
ATOM 777 C C . VAL A 1 101 ? 8.801 0.676 8.775 1.00 87.44 101 VAL A C 1
ATOM 779 O O . VAL A 1 101 ? 8.604 1.077 9.920 1.00 87.44 101 VAL A O 1
ATOM 782 N N . ILE A 1 102 ? 8.992 -0.617 8.501 1.00 80.88 102 ILE A N 1
ATOM 783 C CA . ILE A 1 102 ? 8.974 -1.675 9.522 1.00 80.88 102 ILE A CA 1
ATOM 784 C C . ILE A 1 102 ? 9.984 -1.375 10.638 1.00 80.88 102 ILE A C 1
ATOM 786 O O . ILE A 1 102 ? 9.653 -1.457 11.825 1.00 80.88 102 ILE A O 1
ATOM 790 N N . ARG A 1 103 ? 11.218 -0.988 10.284 1.00 79.38 103 ARG A N 1
ATOM 791 C CA . ARG A 1 103 ? 12.260 -0.652 11.265 1.00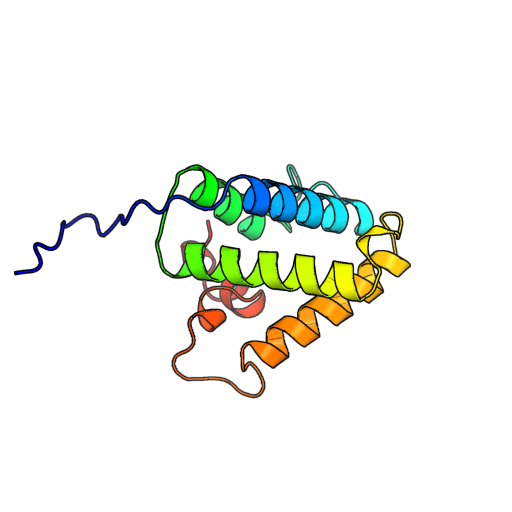 79.38 103 ARG A CA 1
ATOM 792 C C . ARG A 1 103 ? 11.854 0.546 12.122 1.00 79.38 103 ARG A C 1
ATOM 794 O O . ARG A 1 103 ? 11.956 0.468 13.344 1.00 79.38 103 ARG A O 1
ATOM 801 N N . ALA A 1 104 ? 11.370 1.622 11.502 1.00 78.69 104 ALA A N 1
ATOM 802 C CA . ALA A 1 104 ? 10.911 2.823 12.201 1.00 78.69 104 ALA A CA 1
ATOM 803 C C . ALA A 1 104 ? 9.714 2.541 13.126 1.00 78.69 104 ALA A C 1
ATOM 805 O O . ALA A 1 104 ? 9.572 3.165 14.174 1.00 78.69 104 ALA A O 1
ATOM 806 N N . GLN A 1 105 ? 8.887 1.561 12.766 1.00 75.06 105 GLN A N 1
ATOM 807 C CA . GLN A 1 105 ? 7.727 1.106 13.531 1.00 75.06 105 GLN A CA 1
ATOM 808 C C . GLN A 1 105 ? 8.079 0.122 14.667 1.00 75.06 105 GLN A C 1
ATOM 810 O O . GLN A 1 105 ? 7.188 -0.322 15.394 1.00 75.06 105 GLN A O 1
ATOM 815 N N . GLY A 1 106 ? 9.370 -0.183 14.872 1.00 62.06 106 GLY A N 1
ATOM 816 C CA . GLY A 1 106 ? 9.872 -0.899 16.050 1.00 62.06 106 GLY A CA 1
ATOM 817 C C . GLY A 1 106 ? 9.926 -2.426 15.928 1.00 62.06 106 GLY A C 1
ATOM 818 O O . GLY A 1 106 ? 9.938 -3.120 16.941 1.00 62.06 106 GLY A O 1
ATOM 819 N N . HIS A 1 107 ? 9.979 -2.978 14.714 1.00 54.75 107 HIS A N 1
ATOM 820 C CA . HIS A 1 107 ? 9.945 -4.428 14.464 1.00 54.75 107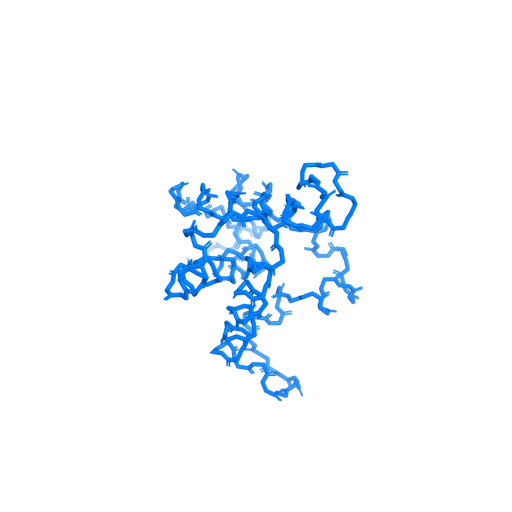 HIS A CA 1
ATOM 821 C C . HIS A 1 107 ? 11.289 -5.173 14.632 1.00 54.75 107 HIS A C 1
ATOM 823 O O . HIS A 1 107 ? 11.477 -6.234 14.037 1.00 54.75 107 HIS A O 1
ATOM 829 N N . SER A 1 108 ? 12.247 -4.681 15.431 1.00 44.34 108 SER A N 1
ATOM 830 C CA . SER A 1 108 ? 13.541 -5.377 15.550 1.00 44.34 108 SER A CA 1
ATOM 831 C C . SER A 1 108 ? 13.472 -6.723 16.286 1.00 44.34 108 SER A C 1
ATOM 833 O O . SER A 1 108 ? 14.350 -7.544 16.056 1.00 44.34 108 SER A O 1
ATOM 835 N N . THR A 1 109 ? 12.449 -6.999 17.105 1.00 40.00 109 THR A N 1
ATOM 836 C CA . THR A 1 109 ? 12.236 -8.298 17.782 1.00 40.00 109 THR A CA 1
ATOM 837 C C . THR A 1 109 ? 10.825 -8.355 18.400 1.00 40.00 109 THR A C 1
ATOM 839 O O . THR A 1 109 ? 10.459 -7.509 19.209 1.00 40.00 109 THR A O 1
ATOM 842 N N . LEU A 1 110 ? 9.991 -9.336 18.038 1.00 40.41 110 LEU A N 1
ATOM 843 C CA . LEU A 1 110 ? 8.670 -9.561 18.670 1.00 40.41 110 LEU A CA 1
ATOM 844 C C . LEU A 1 110 ? 8.824 -10.090 20.119 1.00 40.41 110 LEU A C 1
ATOM 846 O O . LEU A 1 110 ? 9.847 -10.723 20.377 1.00 40.41 110 LEU A O 1
ATOM 850 N N . PRO A 1 111 ? 7.827 -10.008 21.040 1.00 46.94 111 PRO A N 1
ATOM 851 C CA . PRO A 1 111 ? 6.525 -9.324 21.008 1.00 46.94 111 PRO A CA 1
ATOM 852 C C . PRO A 1 111 ? 6.241 -8.477 22.279 1.00 46.94 111 PRO A C 1
ATOM 854 O O . PRO A 1 111 ? 6.411 -8.965 23.395 1.00 46.94 111 PRO A O 1
ATOM 857 N N . ARG A 1 112 ? 5.693 -7.257 22.137 1.00 42.09 112 ARG A N 1
ATOM 858 C CA . ARG A 1 112 ? 4.704 -6.636 23.060 1.00 42.09 112 ARG A CA 1
ATOM 859 C C . ARG A 1 112 ? 4.357 -5.206 22.598 1.00 42.09 112 ARG A C 1
ATOM 861 O O . ARG A 1 112 ? 5.192 -4.318 22.635 1.00 42.09 112 ARG A O 1
ATOM 868 N N . GLN A 1 113 ? 3.079 -5.004 22.258 1.00 42.59 113 GLN A N 1
ATOM 869 C CA . GLN A 1 113 ? 2.329 -3.743 22.439 1.00 42.59 113 GLN A CA 1
ATOM 870 C C . GLN A 1 113 ? 2.516 -2.575 21.442 1.00 42.59 113 GLN A C 1
ATOM 872 O O . GLN A 1 113 ? 2.387 -1.418 21.829 1.00 42.59 113 GLN A O 1
ATOM 877 N N . GLY A 1 114 ? 2.699 -2.836 20.145 1.00 49.12 114 GLY A N 1
ATOM 878 C CA . GLY A 1 114 ? 2.616 -1.789 19.112 1.00 49.12 114 GLY A CA 1
ATOM 879 C C . GLY A 1 114 ? 1.332 -1.852 18.278 1.00 49.12 114 GLY A C 1
ATOM 880 O O . GLY A 1 114 ? 0.865 -2.943 17.953 1.00 49.12 114 GLY A O 1
ATOM 881 N N . LEU A 1 115 ? 0.810 -0.690 17.855 1.00 47.00 115 LEU A N 1
ATOM 882 C CA . LEU A 1 115 ? -0.216 -0.559 16.802 1.00 47.00 115 LEU A CA 1
ATOM 883 C C . LEU A 1 115 ? 0.186 -1.328 15.520 1.00 47.00 115 LEU A C 1
ATOM 885 O O . LEU A 1 115 ? -0.665 -1.816 14.794 1.00 47.00 115 LEU A O 1
ATOM 889 N N . PHE A 1 116 ? 1.489 -1.499 15.295 1.00 49.72 116 PHE A N 1
ATOM 890 C CA . PHE A 1 116 ? 2.107 -2.097 14.110 1.00 49.72 116 PHE A CA 1
ATOM 891 C C . PHE A 1 116 ? 2.070 -3.632 14.055 1.00 49.72 116 PHE A C 1
ATOM 893 O O . PHE A 1 116 ? 2.039 -4.198 12.970 1.00 49.72 116 PHE A O 1
ATOM 900 N N . LEU A 1 117 ? 1.901 -4.324 15.192 1.00 51.59 117 LEU A N 1
ATOM 901 C CA . LEU A 1 117 ? 1.563 -5.760 15.179 1.00 51.59 117 LEU A CA 1
ATOM 902 C C . LEU A 1 117 ? 0.149 -6.031 14.676 1.00 51.59 117 LEU A C 1
ATOM 904 O O . LEU A 1 117 ? -0.254 -7.181 14.571 1.00 51.59 117 LEU A O 1
ATOM 908 N N . ARG A 1 118 ? -0.641 -4.987 14.434 1.00 58.72 118 ARG A N 1
ATOM 909 C CA . ARG A 1 118 ? -2.029 -5.112 14.002 1.00 58.72 118 ARG A CA 1
ATOM 910 C C . ARG A 1 118 ? -2.148 -5.081 12.481 1.00 58.72 118 ARG A C 1
ATOM 912 O O . ARG A 1 118 ? -3.219 -5.414 11.991 1.00 58.72 118 ARG A O 1
ATOM 919 N N . TYR A 1 119 ? -1.076 -4.736 11.762 1.00 58.53 119 TYR A N 1
ATOM 920 C CA . TYR A 1 119 ? -0.980 -4.821 10.307 1.00 58.53 119 TYR A CA 1
ATOM 921 C C . TYR A 1 119 ? 0.491 -5.027 9.878 1.00 58.53 119 TYR A C 1
ATOM 923 O O . TYR A 1 119 ? 1.286 -4.093 9.891 1.00 58.53 119 TYR A O 1
ATOM 931 N N . HIS A 1 120 ? 0.857 -6.271 9.550 1.00 67.12 120 HIS A N 1
ATOM 932 C CA . HIS A 1 120 ? 2.149 -6.690 8.977 1.00 67.12 120 HIS A CA 1
ATOM 933 C C . HIS A 1 120 ? 1.902 -7.975 8.163 1.00 67.12 120 HIS A C 1
ATOM 935 O O . HIS A 1 120 ? 1.084 -8.778 8.622 1.00 67.12 120 HIS A O 1
ATOM 941 N N . PRO A 1 121 ? 2.602 -8.260 7.044 1.00 65.19 121 PRO A N 1
ATOM 942 C CA . PRO A 1 121 ? 2.343 -9.461 6.235 1.00 65.19 121 PRO A CA 1
ATOM 943 C C . PRO A 1 121 ? 2.306 -10.762 7.054 1.00 65.19 121 PRO A C 1
ATOM 945 O O . PRO A 1 121 ? 1.382 -11.559 6.942 1.00 65.19 121 PRO A O 1
ATOM 948 N N . ALA A 1 122 ? 3.252 -10.938 7.983 1.00 62.53 122 ALA A N 1
ATOM 949 C CA . ALA A 1 122 ? 3.264 -12.086 8.898 1.00 62.53 122 ALA A CA 1
ATOM 950 C C . ALA A 1 122 ? 2.040 -12.163 9.842 1.00 62.53 122 ALA A C 1
ATOM 952 O O . ALA A 1 122 ? 1.616 -13.256 10.199 1.00 62.53 122 ALA A O 1
ATOM 953 N N . VAL A 1 123 ? 1.466 -11.025 10.245 1.00 62.91 123 VAL A N 1
ATOM 954 C CA . VAL A 1 123 ? 0.249 -10.964 11.078 1.00 62.91 123 VAL A CA 1
ATOM 955 C C . VAL A 1 123 ? -0.981 -11.266 10.230 1.00 62.91 123 VAL A C 1
ATOM 957 O O . VAL A 1 123 ? -1.842 -12.019 10.669 1.00 62.91 123 VAL A O 1
ATOM 960 N N . VAL A 1 124 ? -1.044 -10.723 9.013 1.00 69.25 124 VAL A N 1
ATOM 961 C CA . VAL A 1 124 ? -2.116 -10.995 8.047 1.00 69.25 124 VAL A CA 1
ATOM 962 C C . VAL A 1 124 ? -2.191 -12.489 7.731 1.00 69.25 124 VAL A C 1
ATOM 964 O O . VAL A 1 124 ? -3.270 -13.070 7.771 1.00 69.25 124 VAL A O 1
ATOM 967 N N . LEU A 1 125 ? -1.040 -13.131 7.506 1.00 65.81 125 LEU A N 1
ATOM 968 C CA . LEU A 1 125 ? -0.958 -14.573 7.268 1.00 65.81 125 LEU A CA 1
ATOM 969 C C . LEU A 1 125 ? -1.337 -15.407 8.501 1.00 65.81 125 LEU A C 1
ATOM 971 O O . LEU A 1 125 ? -1.963 -16.454 8.357 1.00 65.81 125 LEU A O 1
ATOM 975 N N . ALA A 1 126 ? -0.957 -14.968 9.704 1.00 63.41 126 ALA A N 1
ATOM 976 C CA . ALA A 1 126 ? -1.241 -15.695 10.942 1.00 63.41 126 ALA A CA 1
ATOM 977 C C . ALA A 1 126 ? -2.687 -15.519 11.443 1.00 63.41 126 ALA A C 1
ATOM 979 O O . ALA A 1 126 ? -3.192 -16.390 12.149 1.00 6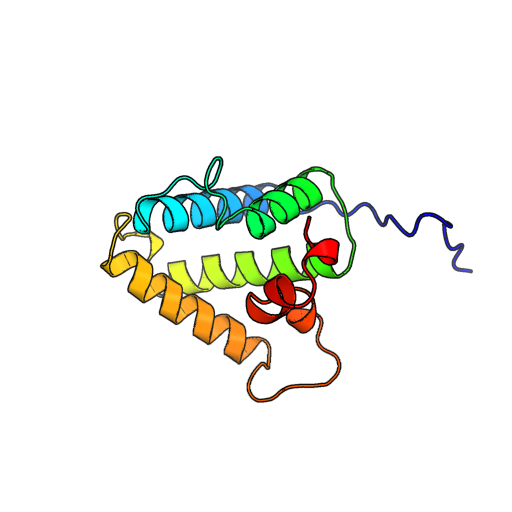3.41 126 ALA A O 1
ATOM 980 N N . PHE A 1 127 ? -3.347 -14.409 11.095 1.00 69.00 127 PHE A N 1
ATOM 981 C CA . PHE A 1 127 ? -4.684 -14.050 11.577 1.00 69.00 127 PHE A CA 1
ATOM 982 C C . PHE A 1 127 ? -5.565 -13.457 10.460 1.00 69.00 127 PHE A C 1
ATOM 984 O O . PHE A 1 127 ? -5.995 -12.303 10.562 1.00 69.00 127 PHE A O 1
ATOM 991 N N . PRO A 1 128 ? -5.852 -14.219 9.390 1.00 68.12 128 PRO A N 1
ATOM 992 C CA . PRO A 1 128 ? -6.543 -13.710 8.201 1.00 68.12 128 PRO A CA 1
ATOM 993 C C . PRO A 1 128 ? -7.946 -13.153 8.495 1.00 68.12 128 PRO A C 1
ATOM 995 O O . PRO A 1 128 ? -8.370 -12.192 7.856 1.00 68.12 128 PRO A O 1
ATOM 998 N N . ASP A 1 129 ? -8.641 -13.683 9.505 1.00 71.94 129 ASP A N 1
ATOM 999 C CA . ASP A 1 129 ? -9.992 -13.250 9.901 1.00 71.94 129 ASP A CA 1
ATOM 1000 C C . ASP A 1 129 ? -10.060 -11.788 10.371 1.00 71.94 129 ASP A C 1
ATOM 1002 O O . ASP A 1 129 ? -11.127 -11.180 10.372 1.00 71.94 129 ASP A O 1
ATOM 1006 N N . PHE A 1 130 ? -8.933 -11.187 10.771 1.00 66.50 130 PHE A N 1
ATOM 1007 C CA . PHE A 1 130 ? -8.900 -9.769 11.134 1.00 66.50 130 PHE A CA 1
ATOM 1008 C C . PHE A 1 130 ? -8.847 -8.837 9.928 1.00 66.50 130 PHE A C 1
ATOM 1010 O O . PHE A 1 130 ? -9.012 -7.630 10.118 1.00 66.50 130 PHE A O 1
ATOM 1017 N N . PHE A 1 131 ? -8.613 -9.362 8.723 1.00 66.25 131 PHE A N 1
ATOM 1018 C CA . PHE A 1 131 ? -8.351 -8.580 7.514 1.00 66.25 131 PHE A CA 1
ATOM 1019 C C . PHE A 1 131 ? -9.327 -8.877 6.372 1.00 66.25 131 PHE A C 1
ATOM 1021 O O . PHE A 1 131 ? -9.448 -8.026 5.496 1.00 66.25 131 PHE A O 1
ATOM 1028 N N . ASN A 1 132 ? -10.036 -10.010 6.411 1.00 60.12 132 ASN A N 1
ATOM 1029 C CA . ASN A 1 132 ? -11.029 -10.423 5.410 1.00 60.12 132 ASN A CA 1
ATOM 1030 C C . ASN A 1 132 ? -12.463 -9.986 5.745 1.00 60.12 132 ASN A C 1
ATOM 1032 O O . ASN A 1 132 ? -12.831 -9.962 6.940 1.00 60.12 132 ASN A O 1
#

Sequence (132 aa):
MLVRDPTDKLTVQYNPAQLGLIAAHLNKVALAQGDSFLTSPYFGPERAMMFRMLAGRGDQHTAAFFHHEIAEVIATTNLGGDRLSPGRAFLQTQAQAHYDVIRAQGHSTLPRQGLFLRYHPAVVLAFPDFFN

pLDDT: mean 79.47, std 18.54, range [28.84, 96.81]